Protein AF-A0A415I430-F1 (afdb_monomer_lite)

pLDDT: mean 83.33, std 11.49, range [38.06, 96.88]

Secondary structure (DSSP, 8-state):
--HHHHHHHHHHHHHHHHHHHHHHHHHHHHHHHHHHHHHHHHHHHHHHHHHHHHHHHHHHHHHHHHHGGGS--S---SSHHHHHHHHHHHHHHHHHHHHHHHHTGGGS-HHHHHHHHHHHHHHHHHHHHHHHHHHH--SSS-HHHHHHHHHHHHHHHHHHHHHHHHHHHHHHHHHHS---

Foldseek 3Di:
DDPVVVVVVVVVVVVVVVVVVVVVVVVVVVVVVVVVVVVVVVVVLVVVLVVLLVVLVVLLVVLVVVLVVLDDPDDDDPDPVNLVSNLVSLVVSLVVVVVSCVVPVVLADPVVNVVLVVLNVVLVVLVVVLVVVVVPDDDDPCPVVNSVSSVVSSVSSVVSVVSSSVRSVVSSVVSVPDDD

Structure (mmCIF, N/CA/C/O backbone):
data_AF-A0A415I430-F1
#
_entry.id   AF-A0A415I430-F1
#
loop_
_atom_site.group_PDB
_atom_site.id
_atom_site.type_symbol
_atom_site.label_atom_id
_atom_site.label_alt_id
_atom_site.label_comp_id
_atom_site.label_asym_id
_atom_site.label_entity_id
_atom_site.label_seq_id
_atom_site.pdbx_PDB_ins_code
_atom_site.Cartn_x
_atom_site.Cartn_y
_atom_site.Cartn_z
_atom_site.occupancy
_atom_site.B_iso_or_equiv
_atom_site.auth_seq_id
_atom_site.auth_comp_id
_atom_site.auth_asym_id
_atom_site.auth_atom_id
_atom_site.pdbx_PDB_model_num
ATOM 1 N N . MET A 1 1 ? -58.691 9.343 67.160 1.00 55.38 1 MET A N 1
ATOM 2 C CA . MET A 1 1 ? -57.654 8.866 66.223 1.00 55.38 1 MET A CA 1
ATOM 3 C C . MET A 1 1 ? -56.875 7.796 66.965 1.00 55.38 1 MET A C 1
ATOM 5 O O . MET A 1 1 ? -56.167 8.127 67.911 1.00 55.38 1 MET A O 1
ATOM 9 N N . ASP A 1 2 ? -57.126 6.526 66.655 1.00 64.62 2 ASP A N 1
ATOM 10 C CA . ASP A 1 2 ? -56.559 5.414 67.422 1.00 64.62 2 ASP A CA 1
ATOM 11 C C . ASP A 1 2 ? -55.071 5.261 67.122 1.00 64.62 2 ASP A C 1
ATOM 13 O O . ASP A 1 2 ? -54.653 5.326 65.963 1.00 64.62 2 ASP A O 1
ATOM 17 N N . LYS A 1 3 ? -54.271 5.034 68.173 1.00 61.00 3 LYS A N 1
ATOM 18 C CA . LYS A 1 3 ? -52.818 4.801 68.078 1.00 61.00 3 LYS A CA 1
ATOM 19 C C . LYS A 1 3 ? -52.469 3.700 67.069 1.00 61.00 3 LYS A C 1
ATOM 21 O O . LYS A 1 3 ? -51.425 3.781 66.433 1.00 61.00 3 LYS A O 1
ATOM 26 N N . LEU A 1 4 ? -53.361 2.722 66.896 1.00 66.44 4 LEU A N 1
ATOM 27 C CA . LEU A 1 4 ? -53.236 1.645 65.916 1.00 66.44 4 LEU A CA 1
ATOM 28 C C . LEU A 1 4 ? -53.205 2.179 64.470 1.00 66.44 4 LEU A C 1
ATOM 30 O O . LEU A 1 4 ? -52.312 1.818 63.713 1.00 66.44 4 LEU A O 1
ATOM 34 N N . SER A 1 5 ? -54.081 3.136 64.130 1.00 70.56 5 SER A N 1
ATOM 35 C CA . SER A 1 5 ? -54.137 3.735 62.783 1.00 70.56 5 SER A CA 1
ATOM 36 C C . SER A 1 5 ? -52.900 4.576 62.447 1.00 70.56 5 SER A C 1
ATOM 38 O O . SER A 1 5 ? -52.468 4.623 61.300 1.00 70.56 5 SER A O 1
ATOM 40 N N . ILE A 1 6 ? -52.285 5.211 63.452 1.00 68.69 6 ILE A N 1
ATOM 41 C CA . ILE A 1 6 ? -51.051 5.989 63.273 1.00 68.69 6 ILE A CA 1
ATOM 42 C C . ILE A 1 6 ? -49.870 5.047 63.003 1.00 68.69 6 ILE A C 1
ATOM 44 O O . ILE A 1 6 ? -49.046 5.329 62.138 1.00 68.69 6 ILE A O 1
ATOM 48 N N . ILE A 1 7 ? -49.803 3.912 63.704 1.00 70.19 7 ILE A N 1
ATOM 49 C CA . ILE A 1 7 ? -48.745 2.908 63.524 1.00 70.19 7 ILE A CA 1
ATOM 50 C C . ILE A 1 7 ? -48.855 2.229 62.149 1.00 70.19 7 ILE A C 1
ATOM 52 O O . ILE A 1 7 ? -47.842 2.083 61.469 1.00 70.19 7 ILE A O 1
ATOM 56 N N . GLU A 1 8 ? -50.063 1.888 61.693 1.00 68.94 8 GLU A N 1
ATOM 57 C CA . GLU A 1 8 ? -50.299 1.346 60.343 1.00 68.94 8 GLU A CA 1
ATOM 58 C C . GLU A 1 8 ? -49.945 2.350 59.237 1.00 68.94 8 GLU A C 1
ATOM 60 O O . GLU A 1 8 ? -49.364 1.984 58.212 1.00 68.94 8 GLU A O 1
ATOM 65 N N . MET A 1 9 ? -50.231 3.636 59.455 1.00 72.50 9 MET A N 1
ATOM 66 C CA . MET A 1 9 ? -49.869 4.704 58.522 1.00 72.50 9 MET A CA 1
ATOM 67 C C . MET A 1 9 ? -48.345 4.905 58.445 1.00 72.50 9 MET A C 1
ATOM 69 O O . MET A 1 9 ? -47.791 5.107 57.365 1.00 72.50 9 MET A O 1
ATOM 73 N N . ILE A 1 10 ? -47.638 4.789 59.574 1.00 72.00 10 ILE A N 1
ATOM 74 C CA . ILE A 1 10 ? -46.171 4.860 59.608 1.00 72.00 10 ILE A CA 1
ATOM 75 C C . ILE A 1 10 ? -45.568 3.636 58.908 1.00 72.00 10 ILE A C 1
ATOM 77 O O . ILE A 1 10 ? -44.729 3.800 58.027 1.00 72.00 10 ILE A O 1
ATOM 81 N N . LEU A 1 11 ? -46.032 2.423 59.215 1.00 69.38 11 LEU A N 1
ATOM 82 C CA . LEU A 1 11 ? -45.527 1.193 58.591 1.00 69.38 11 LEU A CA 1
ATOM 83 C C . LEU A 1 11 ? -45.748 1.176 57.072 1.00 69.38 11 LEU A C 1
ATOM 85 O O . LEU A 1 11 ? -44.836 0.834 56.323 1.00 69.38 11 LEU A O 1
ATOM 89 N N . SER A 1 12 ? -46.924 1.596 56.603 1.00 75.31 12 SER A N 1
ATOM 90 C CA . SER A 1 12 ? -47.218 1.678 55.166 1.00 75.31 12 SER A CA 1
ATOM 91 C C . SER A 1 12 ? -46.370 2.733 54.450 1.00 75.31 12 SER A C 1
ATOM 93 O O . SER A 1 12 ? -45.877 2.467 53.355 1.00 75.31 12 SER A O 1
ATOM 95 N N . SER A 1 13 ? -46.125 3.893 55.069 1.00 75.75 13 SER A N 1
ATOM 96 C CA . SER A 1 13 ? -45.247 4.919 54.487 1.00 75.75 13 SER A CA 1
ATOM 97 C C . SER A 1 13 ? -43.778 4.479 54.390 1.00 75.75 13 SER A C 1
ATOM 99 O O . SER A 1 13 ? -43.130 4.781 53.390 1.00 75.75 13 SER A O 1
ATOM 101 N N . VAL A 1 14 ? -43.273 3.703 55.358 1.00 78.31 14 VAL A N 1
ATOM 102 C CA . VAL A 1 14 ? -41.921 3.109 55.312 1.00 78.31 14 VAL A CA 1
ATOM 103 C C . VAL A 1 14 ? -41.797 2.107 54.162 1.00 78.31 14 VAL A C 1
ATOM 105 O O . VAL A 1 14 ? -40.869 2.206 53.366 1.00 78.31 14 VAL A O 1
ATOM 108 N N . VAL A 1 15 ? -42.772 1.207 53.998 1.00 81.06 15 VAL A N 1
ATOM 109 C CA . VAL A 1 15 ? -42.771 0.223 52.898 1.00 81.06 15 VAL A CA 1
ATOM 110 C C . VAL A 1 15 ? -42.807 0.906 51.525 1.00 81.06 15 VAL A C 1
ATOM 112 O O . VAL A 1 15 ? -42.117 0.485 50.597 1.00 81.06 15 VAL A O 1
ATOM 115 N N . ILE A 1 16 ? -43.586 1.984 51.385 1.00 78.19 16 ILE A N 1
ATOM 116 C CA . ILE A 1 16 ? -43.644 2.767 50.143 1.00 78.19 16 ILE A CA 1
ATOM 117 C C . ILE A 1 16 ? -42.302 3.464 49.874 1.00 78.19 16 ILE A C 1
ATOM 119 O O . ILE A 1 16 ? -41.844 3.481 48.730 1.00 78.19 16 ILE A O 1
ATOM 123 N N . ALA A 1 17 ? -41.650 4.008 50.904 1.00 80.06 17 ALA A N 1
ATOM 124 C CA . ALA A 1 17 ? -40.339 4.638 50.770 1.00 80.06 17 ALA A CA 1
ATOM 125 C C . ALA A 1 17 ? -39.257 3.635 50.329 1.00 80.06 17 ALA A C 1
ATOM 127 O O . ALA A 1 17 ? -38.505 3.929 49.397 1.00 80.06 17 ALA A O 1
ATOM 128 N N . ASP A 1 18 ? -39.236 2.438 50.919 1.00 82.38 18 ASP A N 1
ATOM 129 C CA . ASP A 1 18 ? -38.304 1.366 50.550 1.00 82.38 18 ASP A CA 1
ATOM 130 C C . ASP A 1 18 ? -38.528 0.883 49.109 1.00 82.38 18 ASP A C 1
ATOM 132 O O . ASP A 1 18 ? -37.571 0.672 48.359 1.00 82.38 18 ASP A O 1
ATOM 136 N N . LEU A 1 19 ? -39.788 0.777 48.673 1.00 79.81 19 LEU A N 1
ATOM 137 C CA . LEU A 1 19 ? -40.125 0.412 47.296 1.00 79.81 19 LEU A CA 1
ATOM 138 C C . LEU A 1 19 ? -39.630 1.463 46.291 1.00 79.81 19 LEU A C 1
ATOM 140 O O . LEU A 1 19 ? -39.036 1.119 45.267 1.00 79.81 19 LEU A O 1
ATOM 144 N N . ILE A 1 20 ? -39.844 2.749 46.585 1.00 77.94 20 ILE A N 1
ATOM 145 C CA . ILE A 1 20 ? -39.374 3.857 45.746 1.00 77.94 20 ILE A CA 1
ATOM 146 C C . ILE A 1 20 ? -37.842 3.849 45.676 1.00 77.94 20 ILE A C 1
ATOM 148 O O . ILE A 1 20 ? -37.283 3.920 44.578 1.00 77.94 20 ILE A O 1
ATOM 152 N N . ALA A 1 21 ? -37.159 3.696 46.813 1.00 82.81 21 ALA A N 1
ATOM 153 C CA . ALA A 1 21 ? -35.702 3.596 46.868 1.00 82.81 21 ALA A CA 1
ATOM 154 C C . ALA A 1 21 ? -35.174 2.412 46.037 1.00 82.81 21 ALA A C 1
ATOM 156 O O . ALA A 1 21 ? -34.220 2.574 45.270 1.00 82.81 21 ALA A O 1
ATOM 157 N N . GLY A 1 22 ? -35.837 1.253 46.108 1.00 77.81 22 GLY A N 1
ATOM 158 C CA . GLY A 1 22 ? -35.519 0.075 45.300 1.00 77.81 22 GLY A CA 1
ATOM 159 C C . GLY A 1 22 ? -35.656 0.316 43.793 1.00 77.81 22 GLY A C 1
ATOM 160 O O . GLY A 1 22 ? -34.753 -0.027 43.028 1.00 77.81 22 GLY A O 1
ATOM 161 N N . ILE A 1 23 ? -36.736 0.970 43.349 1.00 80.44 23 ILE A N 1
ATOM 162 C CA . ILE A 1 23 ? -36.956 1.309 41.930 1.00 80.44 23 ILE A CA 1
ATOM 163 C C . ILE A 1 23 ? -35.898 2.301 41.427 1.00 80.44 23 ILE A C 1
ATOM 165 O O . ILE A 1 23 ? -35.361 2.130 40.328 1.00 80.44 23 ILE A O 1
ATOM 169 N N . PHE A 1 24 ? -35.572 3.329 42.217 1.00 77.81 24 PHE A N 1
ATOM 170 C CA . PHE A 1 24 ? -34.523 4.289 41.861 1.00 77.81 24 PHE A CA 1
ATOM 171 C C . PHE A 1 24 ? -33.146 3.624 41.775 1.00 77.81 24 PHE A C 1
ATOM 173 O O . PHE A 1 24 ? -32.424 3.864 40.806 1.00 77.81 24 PHE A O 1
ATOM 180 N N . SER A 1 25 ? -32.807 2.752 42.728 1.00 76.94 25 SER A N 1
ATOM 181 C CA . SER A 1 25 ? -31.562 1.978 42.712 1.00 76.94 25 SER A CA 1
ATOM 182 C C . SER A 1 25 ? -31.460 1.106 41.459 1.00 76.94 25 SER A C 1
ATOM 184 O O . SER A 1 25 ? -30.480 1.209 40.721 1.00 76.94 25 SER A O 1
ATOM 186 N N . LEU A 1 26 ? -32.514 0.347 41.135 1.00 79.69 26 LEU A N 1
ATOM 187 C CA . LEU A 1 26 ? -32.557 -0.498 39.941 1.00 79.69 26 LEU A CA 1
ATOM 188 C C . LEU A 1 26 ? -32.388 0.320 38.654 1.00 79.69 26 LEU A C 1
ATOM 190 O O . LEU A 1 26 ? -31.632 -0.064 37.763 1.00 79.69 26 LEU A O 1
ATOM 194 N N . ARG A 1 27 ? -33.061 1.474 38.555 1.00 77.81 27 ARG A N 1
ATOM 195 C CA . ARG A 1 27 ? -32.954 2.367 37.393 1.00 77.81 27 ARG A CA 1
ATOM 196 C C . ARG A 1 27 ? -31.534 2.901 37.211 1.00 77.81 27 ARG A C 1
ATOM 198 O O . ARG A 1 27 ? -31.064 2.971 36.076 1.00 77.81 27 ARG A O 1
ATOM 205 N N . ILE A 1 28 ? -30.867 3.276 38.302 1.00 79.44 28 ILE A N 1
ATOM 206 C CA . ILE A 1 28 ? -29.475 3.735 38.271 1.00 79.44 28 ILE A CA 1
ATOM 207 C C . ILE A 1 28 ? -28.563 2.579 37.855 1.00 79.44 28 ILE A C 1
ATOM 209 O O . ILE A 1 28 ? -27.828 2.739 36.890 1.00 79.44 28 ILE A O 1
ATOM 213 N N . SER A 1 29 ? -28.673 1.399 38.471 1.00 78.44 29 SER A N 1
ATOM 214 C CA . SER A 1 29 ? -27.864 0.226 38.107 1.00 78.44 29 SER A CA 1
ATOM 215 C C . SER A 1 29 ? -28.032 -0.188 36.644 1.00 78.44 29 SER A C 1
ATOM 217 O O . SER A 1 29 ? -27.044 -0.470 35.974 1.00 78.44 29 SER A O 1
ATOM 219 N N . LEU A 1 30 ? -29.257 -0.168 36.105 1.00 80.44 30 LEU A N 1
ATOM 220 C CA . LEU A 1 30 ? -29.501 -0.436 34.683 1.00 80.44 30 LEU A CA 1
ATOM 221 C C . LEU A 1 30 ? -28.835 0.603 33.773 1.00 80.44 30 LEU A C 1
ATOM 223 O O . LEU A 1 30 ? -28.322 0.247 32.713 1.00 80.44 30 LEU A O 1
ATOM 227 N N . LYS A 1 31 ? -28.842 1.882 34.167 1.00 82.81 31 LYS A N 1
ATOM 228 C CA . LYS A 1 31 ? -28.170 2.951 33.421 1.00 82.81 31 LYS A CA 1
ATOM 229 C C . LYS A 1 31 ? -26.649 2.776 33.465 1.00 82.81 31 LYS A C 1
ATOM 231 O O . LYS A 1 31 ? -26.023 2.771 32.411 1.00 82.81 31 LYS A O 1
ATOM 236 N N . THR A 1 32 ? -26.081 2.560 34.649 1.00 80.56 32 THR A N 1
ATOM 237 C CA . THR A 1 32 ? -24.639 2.360 34.839 1.00 80.56 32 THR A CA 1
ATOM 238 C C . THR A 1 32 ? -24.139 1.118 34.101 1.00 80.56 32 THR A C 1
ATOM 240 O O . THR A 1 32 ? -23.092 1.170 33.467 1.00 80.56 32 THR A O 1
ATOM 243 N N . ASN A 1 33 ? -24.902 0.019 34.104 1.00 83.81 33 ASN A N 1
ATOM 244 C CA . ASN A 1 33 ? -24.541 -1.194 33.365 1.00 83.81 33 ASN A CA 1
ATOM 245 C C . ASN A 1 33 ? -24.524 -0.968 31.847 1.00 83.81 33 ASN A C 1
ATOM 247 O O . ASN A 1 33 ? -23.597 -1.419 31.185 1.00 83.81 33 ASN A O 1
ATOM 251 N N . LYS A 1 34 ? -25.499 -0.230 31.295 1.00 85.38 34 LYS A N 1
ATOM 252 C CA . LYS A 1 34 ? -25.491 0.146 29.869 1.00 85.38 34 LYS A CA 1
ATOM 253 C C . LYS A 1 34 ? -24.312 1.050 29.514 1.00 85.38 34 LYS A C 1
ATOM 255 O O . LYS A 1 34 ? -23.722 0.909 28.450 1.00 85.38 34 LYS A O 1
ATOM 260 N N . GLU A 1 35 ? -23.973 1.995 30.387 1.00 85.69 35 GLU A N 1
ATOM 261 C CA . GLU A 1 35 ? -22.803 2.858 30.197 1.00 85.69 35 GLU A CA 1
ATOM 262 C C . GLU A 1 35 ? -21.499 2.048 30.230 1.00 85.69 35 GLU A C 1
ATOM 264 O O . GLU A 1 35 ? -20.642 2.256 29.376 1.00 85.69 35 GLU A O 1
ATOM 269 N N . LEU A 1 36 ? -21.374 1.080 31.144 1.00 86.06 36 LEU A N 1
ATOM 270 C CA . LEU A 1 36 ? -20.237 0.156 31.205 1.00 86.06 36 LEU A CA 1
ATOM 271 C C . LEU A 1 36 ? -20.121 -0.713 29.946 1.00 86.06 36 LEU A C 1
ATOM 273 O O . LEU A 1 36 ? -19.030 -0.819 29.392 1.00 86.06 36 LEU A O 1
ATOM 277 N N . GLU A 1 37 ? -21.230 -1.275 29.460 1.00 86.94 37 GLU A N 1
ATOM 278 C CA . GLU A 1 37 ? -21.265 -2.059 28.217 1.00 86.94 37 GLU A CA 1
ATOM 279 C C . GLU A 1 37 ? -20.810 -1.221 27.011 1.00 86.94 37 GLU A C 1
ATOM 281 O O . GLU A 1 37 ? -19.980 -1.659 26.214 1.00 86.94 37 GLU A O 1
ATOM 286 N N . ASN A 1 38 ? -21.270 0.031 26.921 1.00 85.81 38 ASN A N 1
ATOM 287 C CA . ASN A 1 38 ? -20.825 0.964 25.887 1.00 85.81 38 ASN A CA 1
ATOM 288 C C . ASN A 1 38 ? -19.328 1.288 26.000 1.00 85.81 38 ASN A C 1
ATOM 290 O O . ASN A 1 38 ? -18.635 1.318 24.984 1.00 85.81 38 ASN A O 1
ATOM 294 N N . ILE A 1 39 ? -18.814 1.522 27.213 1.00 82.38 39 ILE A N 1
ATOM 295 C CA . ILE A 1 39 ? -17.383 1.773 27.448 1.00 82.38 39 ILE A CA 1
ATOM 296 C C . ILE A 1 39 ? -16.551 0.563 27.018 1.00 82.38 39 ILE A C 1
ATOM 298 O O . ILE A 1 39 ? -15.514 0.729 26.377 1.00 82.38 39 ILE A O 1
ATOM 302 N N . GLU A 1 40 ? -16.998 -0.649 27.340 1.00 83.06 40 GLU A N 1
ATOM 303 C CA . GLU A 1 40 ? -16.304 -1.877 26.962 1.00 83.06 40 GLU A CA 1
ATOM 304 C C . GLU A 1 40 ? -16.308 -2.085 25.445 1.00 83.06 40 GLU A C 1
ATOM 306 O O . GLU A 1 40 ? -15.256 -2.360 24.866 1.00 83.06 40 GLU A O 1
ATOM 311 N N . HIS A 1 41 ? -17.437 -1.839 24.778 1.00 82.75 41 HIS A N 1
ATOM 312 C CA . HIS A 1 41 ? -17.508 -1.865 23.319 1.00 82.75 41 HIS A CA 1
ATOM 313 C C . HIS A 1 41 ? -16.577 -0.820 22.679 1.00 82.75 41 HIS A C 1
ATOM 315 O O . HIS A 1 41 ? -15.806 -1.149 21.778 1.00 82.75 41 HIS A O 1
ATOM 321 N N . ILE A 1 42 ? -16.581 0.427 23.165 1.00 80.69 42 ILE A N 1
ATOM 322 C CA . ILE A 1 42 ? -15.676 1.486 22.681 1.00 80.69 42 ILE A CA 1
ATOM 323 C C . ILE A 1 42 ? -14.214 1.073 22.875 1.00 80.69 42 ILE A C 1
ATOM 325 O O . ILE A 1 42 ? -13.405 1.226 21.961 1.00 80.69 42 ILE A O 1
ATOM 329 N N . LYS A 1 43 ? -13.871 0.508 24.038 1.00 79.50 43 LYS A N 1
ATOM 330 C CA . LYS A 1 43 ? -12.521 0.019 24.328 1.00 79.50 43 LYS A CA 1
ATOM 331 C C . LYS A 1 43 ? -12.105 -1.086 23.356 1.00 79.50 43 LYS A C 1
ATOM 333 O O . LYS A 1 43 ? -10.997 -1.036 22.832 1.00 79.50 43 LYS A O 1
ATOM 338 N N . GLN A 1 44 ? -12.978 -2.054 23.082 1.00 81.06 44 GLN A N 1
ATOM 339 C CA . GLN A 1 44 ? -12.702 -3.122 22.116 1.00 81.06 44 GLN A CA 1
ATOM 340 C C . GLN A 1 44 ? -12.469 -2.564 20.706 1.00 81.06 44 GLN A C 1
ATOM 342 O O . GLN A 1 44 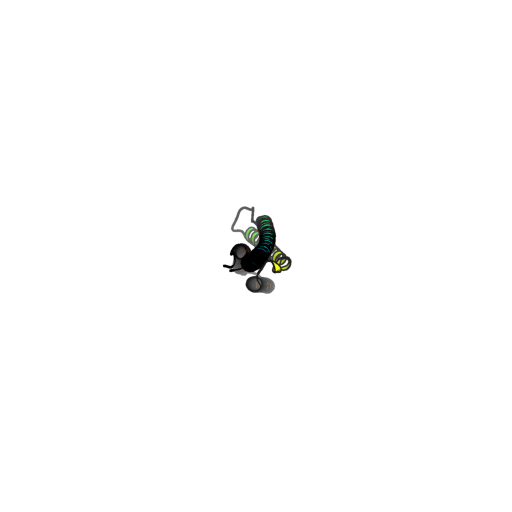? -11.485 -2.922 20.061 1.00 81.06 44 GLN A O 1
ATOM 347 N N . GLN A 1 45 ? -13.323 -1.644 20.245 1.00 82.94 45 GLN A N 1
ATOM 348 C CA . GLN A 1 45 ? -13.159 -0.991 18.941 1.00 82.94 45 GLN A CA 1
ATOM 349 C C . GLN A 1 45 ? -11.857 -0.187 18.861 1.00 82.94 45 GLN A C 1
ATOM 351 O O . GLN A 1 45 ? -11.160 -0.232 17.845 1.00 82.94 45 GLN A O 1
ATOM 356 N N . TYR A 1 46 ? -11.492 0.508 19.940 1.00 83.69 46 TYR A N 1
ATOM 357 C CA . TYR A 1 46 ? -10.237 1.245 20.030 1.00 83.69 46 TYR A CA 1
ATOM 358 C C . TYR A 1 46 ? -9.018 0.320 19.930 1.00 83.69 46 TYR A C 1
ATOM 360 O O . TYR A 1 46 ? -8.124 0.584 19.129 1.00 83.69 46 TYR A O 1
ATOM 368 N N . GLU A 1 47 ? -8.991 -0.787 20.679 1.00 82.25 47 GLU A N 1
ATOM 369 C CA . GLU A 1 47 ? -7.882 -1.750 20.622 1.00 82.25 47 GLU A CA 1
ATOM 370 C C . GLU A 1 47 ? -7.745 -2.379 19.227 1.00 82.25 47 GLU A C 1
ATOM 372 O O . GLU A 1 47 ? -6.640 -2.459 18.692 1.00 82.25 47 GLU A O 1
ATOM 377 N N . LEU A 1 48 ? -8.857 -2.747 18.580 1.00 86.31 48 LEU A N 1
ATOM 378 C CA . LEU A 1 48 ? -8.833 -3.258 17.203 1.00 86.31 48 LEU A CA 1
ATOM 379 C C . LEU A 1 48 ? -8.293 -2.218 16.212 1.00 86.31 48 LEU A C 1
ATOM 381 O O . LEU A 1 48 ? -7.465 -2.538 15.356 1.00 86.31 48 LEU A O 1
ATOM 385 N N . THR A 1 49 ? -8.730 -0.966 16.347 1.00 85.44 49 THR A N 1
ATOM 386 C CA . THR A 1 49 ? -8.275 0.157 15.513 1.00 85.44 49 THR A CA 1
ATOM 387 C C . THR A 1 49 ? -6.778 0.397 15.693 1.00 85.44 49 THR A C 1
ATOM 389 O O . THR A 1 49 ? -6.044 0.540 14.713 1.00 85.44 49 THR A O 1
ATOM 392 N N . LYS A 1 50 ? -6.303 0.367 16.940 1.00 85.25 50 LYS A N 1
ATOM 393 C CA . LYS A 1 50 ? -4.891 0.510 17.288 1.00 85.25 50 LYS A CA 1
ATOM 394 C C . LYS A 1 50 ? -4.042 -0.610 16.687 1.00 85.25 50 LYS A C 1
ATOM 396 O O . LYS A 1 50 ? -3.052 -0.310 16.027 1.00 85.25 50 LYS A O 1
ATOM 401 N N . ILE A 1 51 ? -4.451 -1.873 16.838 1.00 89.94 51 ILE A N 1
ATOM 402 C CA . ILE A 1 51 ? -3.748 -3.025 16.249 1.00 89.94 51 ILE A CA 1
ATOM 403 C C . ILE A 1 51 ? -3.650 -2.872 14.728 1.00 89.94 51 ILE A C 1
ATOM 405 O O . ILE A 1 51 ? -2.576 -3.045 14.152 1.00 89.94 51 ILE A O 1
ATOM 409 N N . ARG A 1 52 ? -4.754 -2.497 14.069 1.00 88.38 52 ARG A N 1
ATOM 410 C CA . ARG A 1 52 ? -4.778 -2.293 12.615 1.00 88.38 52 ARG A CA 1
ATOM 411 C C . ARG A 1 52 ? -3.815 -1.186 12.181 1.00 88.38 52 ARG A C 1
ATOM 413 O O . ARG A 1 52 ? -3.088 -1.358 11.203 1.00 88.38 52 ARG A O 1
ATOM 420 N N . TYR A 1 53 ? -3.794 -0.069 12.907 1.00 89.94 53 TYR A N 1
ATOM 421 C CA . TYR A 1 53 ? -2.857 1.022 12.649 1.00 89.94 53 TYR A CA 1
ATOM 422 C C . TYR A 1 53 ? -1.402 0.578 12.836 1.00 89.94 53 TYR A C 1
ATOM 424 O O . TYR A 1 53 ? -0.563 0.855 11.982 1.00 89.94 53 TYR A O 1
ATOM 432 N N . GLU A 1 54 ? -1.089 -0.127 13.925 1.00 91.69 54 GLU A N 1
ATOM 433 C CA . GLU A 1 54 ? 0.264 -0.610 14.222 1.00 91.69 54 GLU A CA 1
ATOM 434 C C . GLU A 1 54 ? 0.779 -1.568 13.143 1.00 91.69 54 GLU A C 1
ATOM 436 O O . GLU A 1 54 ? 1.903 -1.400 12.668 1.00 91.69 54 GLU A O 1
ATOM 441 N N . GLN A 1 55 ? -0.057 -2.510 12.697 1.00 93.25 55 GLN A N 1
ATOM 442 C CA . GLN A 1 55 ? 0.267 -3.428 11.602 1.00 93.25 55 GLN A CA 1
ATOM 443 C C . GLN A 1 55 ? 0.551 -2.682 10.294 1.00 93.25 55 GLN A C 1
ATOM 445 O O . GLN A 1 55 ? 1.593 -2.900 9.671 1.00 93.25 55 GLN A O 1
ATOM 450 N N . LEU A 1 56 ? -0.332 -1.757 9.905 1.00 93.50 56 LEU A N 1
ATOM 451 C CA . LEU A 1 56 ? -0.168 -0.978 8.678 1.00 93.50 56 LEU A CA 1
ATOM 452 C C . LEU A 1 56 ? 1.063 -0.061 8.738 1.00 93.50 56 LEU A C 1
ATOM 454 O O . LEU A 1 56 ? 1.798 0.063 7.761 1.00 93.50 56 LEU A O 1
ATOM 458 N N . ASN A 1 57 ? 1.323 0.553 9.892 1.00 93.31 57 ASN A N 1
ATOM 459 C CA . ASN A 1 57 ? 2.493 1.396 10.119 1.00 93.31 57 ASN A CA 1
ATOM 460 C C . ASN A 1 57 ? 3.801 0.588 10.096 1.00 93.31 57 ASN A C 1
ATOM 462 O O . ASN A 1 57 ? 4.805 1.066 9.567 1.00 93.31 57 ASN A O 1
ATOM 466 N N . SER A 1 58 ? 3.806 -0.630 10.652 1.00 95.62 58 SER A N 1
ATOM 467 C CA . SER A 1 58 ? 4.961 -1.535 10.571 1.00 95.62 58 SER A CA 1
ATOM 468 C C . SER A 1 58 ? 5.256 -1.889 9.119 1.00 95.62 58 SER A C 1
ATOM 470 O O . SER A 1 58 ? 6.370 -1.667 8.647 1.00 95.62 58 SER A O 1
ATOM 472 N N . TYR A 1 59 ? 4.229 -2.320 8.384 1.00 96.00 59 TYR A N 1
ATOM 473 C CA . TYR A 1 59 ? 4.337 -2.608 6.958 1.00 96.00 59 TYR A CA 1
ATOM 474 C C . TYR A 1 59 ? 4.855 -1.400 6.166 1.00 96.00 59 TYR A C 1
ATOM 476 O O . TYR A 1 59 ? 5.799 -1.523 5.388 1.00 96.00 59 TYR A O 1
ATOM 484 N N . TYR A 1 60 ? 4.295 -0.210 6.403 1.00 95.25 60 TYR A N 1
ATOM 485 C CA . TYR A 1 60 ? 4.748 1.024 5.767 1.00 95.25 60 TYR A CA 1
ATOM 486 C C . TYR A 1 60 ? 6.246 1.270 6.007 1.00 95.25 60 TYR A C 1
ATOM 488 O O . TYR A 1 60 ? 6.983 1.542 5.062 1.00 95.25 60 TYR A O 1
ATOM 496 N N . LYS A 1 61 ? 6.726 1.141 7.250 1.00 95.62 61 LYS A N 1
ATOM 497 C CA . LYS A 1 61 ? 8.149 1.334 7.578 1.00 95.62 61 LYS A CA 1
ATOM 498 C C . LYS A 1 61 ? 9.046 0.317 6.875 1.00 95.62 61 LYS A C 1
ATOM 500 O O . LYS A 1 61 ? 10.059 0.703 6.294 1.00 95.62 61 LYS A O 1
ATOM 505 N N . GLU A 1 62 ? 8.671 -0.958 6.901 1.00 95.88 62 GLU A N 1
ATOM 506 C CA . GLU A 1 62 ? 9.419 -2.034 6.240 1.00 95.88 62 GLU A CA 1
ATOM 507 C C . GLU A 1 62 ? 9.482 -1.849 4.723 1.00 95.88 62 GLU A C 1
ATOM 509 O O . GLU A 1 62 ? 10.537 -2.054 4.110 1.00 95.88 62 GLU A O 1
ATOM 514 N N . LEU A 1 63 ? 8.374 -1.406 4.125 1.00 95.81 63 LEU A N 1
ATOM 515 C CA . LEU A 1 63 ? 8.303 -1.072 2.712 1.00 95.81 63 LEU A CA 1
ATOM 516 C C . LEU A 1 63 ? 9.274 0.062 2.378 1.00 95.81 63 LEU A C 1
ATOM 518 O O . LEU A 1 63 ? 10.069 -0.091 1.457 1.00 95.81 63 LEU A O 1
ATOM 522 N N . ILE A 1 64 ? 9.253 1.173 3.123 1.00 95.44 64 ILE A N 1
ATOM 523 C CA . ILE A 1 64 ? 10.147 2.316 2.870 1.00 95.44 64 ILE A CA 1
ATOM 524 C C . ILE A 1 64 ? 11.619 1.893 2.948 1.00 95.44 64 ILE A C 1
ATOM 526 O O . ILE A 1 64 ? 12.365 2.144 2.004 1.00 95.44 64 ILE A O 1
ATOM 530 N N . ILE A 1 65 ? 12.014 1.169 4.000 1.00 95.25 65 ILE A N 1
ATOM 531 C CA . ILE A 1 65 ? 13.386 0.652 4.156 1.00 95.25 65 ILE A CA 1
ATOM 532 C C . ILE A 1 65 ? 13.768 -0.264 2.986 1.00 95.25 65 ILE A C 1
ATOM 534 O O . ILE A 1 65 ? 14.893 -0.247 2.486 1.00 95.25 65 ILE A O 1
ATOM 538 N N . SER A 1 66 ? 12.836 -1.096 2.524 1.00 95.25 66 SER A N 1
ATOM 539 C CA . SER A 1 66 ? 13.086 -1.978 1.386 1.00 95.25 66 SER A CA 1
ATOM 540 C C . SER A 1 66 ? 13.190 -1.210 0.073 1.00 95.25 66 SER A C 1
ATOM 542 O O . SER A 1 66 ? 13.986 -1.592 -0.785 1.00 95.25 66 SER A O 1
ATOM 544 N N . LEU A 1 67 ? 12.450 -0.109 -0.074 1.00 93.75 67 LEU A N 1
ATOM 545 C CA . LEU A 1 67 ? 12.486 0.732 -1.263 1.00 93.75 67 LEU A CA 1
ATOM 546 C C . LEU A 1 67 ? 13.807 1.494 -1.423 1.00 93.75 67 LEU A C 1
ATOM 548 O O . LEU A 1 67 ? 14.261 1.669 -2.554 1.00 93.75 67 LEU A O 1
ATOM 552 N N . GLU A 1 68 ? 14.478 1.849 -0.324 1.00 91.38 68 GLU A N 1
ATOM 553 C CA . GLU A 1 68 ? 15.822 2.454 -0.342 1.00 91.38 68 GLU A CA 1
ATOM 554 C C . GLU A 1 68 ? 16.864 1.562 -1.043 1.00 91.38 68 GLU A C 1
ATOM 556 O O . GLU A 1 68 ? 17.843 2.044 -1.619 1.00 91.38 68 GLU A O 1
ATOM 561 N N . LYS A 1 69 ? 16.649 0.239 -1.071 1.00 91.25 69 LYS A N 1
ATOM 562 C CA . LYS A 1 69 ? 17.529 -0.707 -1.782 1.00 91.25 69 LYS A CA 1
ATOM 563 C C . LYS A 1 69 ? 17.499 -0.512 -3.300 1.00 91.25 69 LYS A C 1
ATOM 565 O O . LYS A 1 69 ? 18.422 -0.957 -3.980 1.00 91.25 69 LYS A O 1
ATOM 570 N N . PHE A 1 70 ? 16.465 0.145 -3.825 1.00 90.69 70 PHE A N 1
ATOM 571 C CA . PHE A 1 70 ? 16.325 0.466 -5.245 1.00 90.69 70 PHE A CA 1
ATOM 572 C C . PHE A 1 70 ? 16.738 1.907 -5.573 1.00 90.69 70 PHE A C 1
ATOM 574 O O . PHE A 1 70 ? 16.471 2.402 -6.672 1.00 90.69 70 PHE A O 1
ATOM 581 N N . GLU A 1 71 ? 17.397 2.609 -4.653 1.00 85.75 71 GLU A N 1
ATOM 582 C CA . GLU A 1 71 ? 18.021 3.886 -4.972 1.00 85.75 71 GLU A CA 1
ATOM 583 C C . GLU A 1 71 ? 19.320 3.682 -5.750 1.00 85.75 71 GLU A C 1
ATOM 585 O O . GLU A 1 71 ? 20.156 2.833 -5.429 1.00 85.75 71 GLU A O 1
ATOM 590 N N . TYR A 1 72 ? 19.491 4.472 -6.809 1.00 81.31 72 TYR A N 1
ATOM 591 C CA . TYR A 1 72 ? 20.708 4.435 -7.603 1.00 81.31 72 TYR A CA 1
ATOM 592 C C . TYR A 1 72 ? 21.835 5.123 -6.828 1.00 81.31 72 TYR A C 1
ATOM 594 O O . TYR A 1 72 ? 21.789 6.330 -6.608 1.00 81.31 72 TYR A O 1
ATOM 602 N N . LYS A 1 73 ? 22.850 4.352 -6.419 1.00 81.12 73 LYS A N 1
ATOM 603 C CA . LYS A 1 73 ? 24.001 4.846 -5.636 1.00 81.12 73 LYS A CA 1
ATOM 604 C C . LYS A 1 73 ? 25.217 5.231 -6.490 1.00 81.12 73 LYS A C 1
ATOM 606 O O . LYS A 1 73 ? 26.236 5.656 -5.952 1.00 81.12 73 LYS A O 1
ATOM 611 N N . GLY A 1 74 ? 25.144 5.032 -7.807 1.00 77.38 74 GLY A N 1
ATOM 612 C CA . GLY A 1 74 ? 26.221 5.371 -8.736 1.00 77.38 74 GLY A CA 1
ATOM 613 C C . GLY A 1 74 ? 26.284 6.866 -9.054 1.00 77.38 74 GLY A C 1
ATOM 614 O O . GLY A 1 74 ? 25.381 7.637 -8.729 1.00 77.38 74 GLY A O 1
ATOM 615 N N . LYS A 1 75 ? 27.347 7.288 -9.747 1.00 79.81 75 LYS A N 1
ATOM 616 C CA . LYS A 1 75 ? 27.409 8.638 -10.323 1.00 79.81 75 LYS A CA 1
ATOM 617 C C . LYS A 1 75 ? 26.454 8.714 -11.510 1.00 79.81 75 LYS A C 1
ATOM 619 O O . LYS A 1 75 ? 26.573 7.924 -12.441 1.00 79.81 75 LYS A O 1
ATOM 624 N N . ILE A 1 76 ? 25.541 9.681 -11.491 1.00 77.88 76 ILE A N 1
ATOM 625 C CA . ILE A 1 76 ? 24.633 9.924 -12.613 1.00 77.88 76 ILE A CA 1
ATOM 626 C C .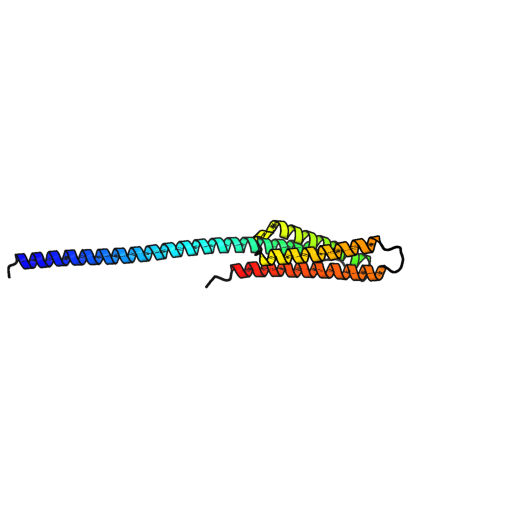 ILE A 1 76 ? 25.449 10.535 -13.755 1.00 77.88 76 ILE A C 1
ATOM 628 O O . ILE A 1 76 ? 25.902 11.675 -13.671 1.00 77.88 76 ILE A O 1
ATOM 632 N N . VAL A 1 77 ? 25.648 9.759 -14.817 1.00 78.00 77 VAL A N 1
ATOM 633 C CA . VAL A 1 77 ? 26.312 10.193 -16.052 1.00 78.00 77 VAL A CA 1
ATOM 634 C C . VAL A 1 77 ? 25.335 9.978 -17.198 1.00 78.00 77 VAL A C 1
ATOM 636 O O . VAL A 1 77 ? 24.707 8.923 -17.271 1.00 78.00 77 VAL A O 1
ATOM 639 N N . GLN A 1 78 ? 25.216 10.941 -18.115 1.00 70.81 78 GLN A N 1
ATOM 640 C CA . GLN A 1 78 ? 24.381 10.819 -19.318 1.00 70.81 78 GLN A CA 1
ATOM 641 C C . GLN A 1 78 ? 25.004 9.835 -20.321 1.00 70.81 78 GLN A C 1
ATOM 643 O O . GLN A 1 78 ? 25.517 10.202 -21.371 1.00 70.81 78 GLN A O 1
ATOM 648 N N . SER A 1 79 ? 24.998 8.555 -19.957 1.00 77.31 79 SER A N 1
ATOM 649 C CA . SER A 1 79 ? 25.481 7.448 -20.770 1.00 77.31 79 SER A CA 1
ATOM 650 C C . SER A 1 79 ? 24.388 6.396 -20.915 1.00 77.31 79 SER A C 1
ATOM 652 O O . SER A 1 79 ? 23.598 6.158 -19.998 1.00 77.31 79 SER A O 1
ATOM 654 N N . LYS A 1 80 ? 24.382 5.703 -22.056 1.00 72.44 80 LYS A N 1
ATOM 655 C CA . LYS A 1 80 ? 23.442 4.606 -22.331 1.00 72.44 80 LYS A CA 1
ATOM 656 C C . LYS A 1 80 ? 23.499 3.503 -21.263 1.00 72.44 80 LYS A C 1
ATOM 658 O O . LYS A 1 80 ? 22.462 2.954 -20.903 1.00 72.44 80 LYS A O 1
ATOM 663 N N . SER A 1 81 ? 24.692 3.202 -20.737 1.00 79.25 81 SER A N 1
ATOM 664 C CA . SER A 1 81 ? 24.873 2.206 -19.668 1.00 79.25 81 SER A CA 1
ATOM 665 C C . SER A 1 81 ? 24.195 2.638 -18.368 1.00 79.25 81 SER A C 1
ATOM 667 O O . SER A 1 81 ? 23.428 1.868 -17.798 1.00 79.25 81 SER A O 1
ATOM 669 N N . CYS A 1 82 ? 24.404 3.891 -17.948 1.00 79.62 82 CYS A N 1
ATOM 670 C CA . CYS A 1 82 ? 23.781 4.442 -16.743 1.00 79.62 82 CYS A CA 1
ATOM 671 C C . CYS A 1 82 ? 22.249 4.444 -16.851 1.00 79.62 82 CYS A C 1
ATOM 673 O O . CYS A 1 82 ? 21.567 4.020 -15.922 1.00 79.62 82 CYS A O 1
ATOM 675 N N . ILE A 1 83 ? 21.695 4.856 -17.999 1.00 77.56 83 ILE A N 1
ATOM 676 C CA . ILE A 1 83 ? 20.239 4.855 -18.228 1.00 77.56 83 ILE A CA 1
ATOM 677 C C . ILE A 1 83 ? 19.682 3.432 -18.125 1.00 77.56 83 ILE A C 1
ATOM 679 O O . ILE A 1 83 ? 18.686 3.206 -17.439 1.00 77.56 83 ILE A O 1
ATOM 683 N N . LYS A 1 84 ? 20.351 2.453 -18.745 1.00 78.31 84 LYS A N 1
ATOM 684 C CA . LYS A 1 84 ? 19.940 1.046 -18.689 1.00 78.31 84 LYS A CA 1
ATOM 685 C C . LYS A 1 84 ? 19.939 0.499 -17.258 1.00 78.31 84 LYS A C 1
ATOM 687 O O . LYS A 1 84 ? 18.996 -0.188 -16.874 1.00 78.31 84 LYS A O 1
ATOM 692 N N . GLU A 1 85 ? 20.970 0.801 -16.471 1.00 82.75 85 GLU A N 1
ATOM 693 C CA . GLU A 1 85 ? 21.056 0.391 -15.063 1.00 82.75 85 GLU A CA 1
ATOM 694 C C . GLU A 1 85 ? 19.949 1.012 -14.211 1.00 82.75 85 GLU A C 1
ATOM 696 O O . GLU A 1 85 ? 19.300 0.304 -13.439 1.00 82.75 85 GLU A O 1
ATOM 701 N N . MET A 1 86 ? 19.695 2.314 -14.378 1.00 83.88 86 MET A N 1
ATOM 702 C CA . MET A 1 86 ? 18.624 3.011 -13.667 1.00 83.88 86 MET A CA 1
ATOM 703 C C . MET A 1 86 ? 17.258 2.405 -13.997 1.00 83.88 86 MET A C 1
ATOM 705 O O . MET A 1 86 ? 16.497 2.091 -13.087 1.00 83.88 86 MET A O 1
ATOM 709 N N . VAL A 1 87 ? 16.969 2.165 -15.278 1.00 83.00 87 VAL A N 1
ATOM 710 C CA . VAL A 1 87 ? 15.719 1.528 -15.714 1.00 83.00 87 VAL A CA 1
ATOM 711 C C . VAL A 1 87 ? 15.582 0.127 -15.118 1.00 83.00 87 VAL A C 1
ATOM 713 O O . VAL A 1 87 ? 14.543 -0.187 -14.547 1.00 83.00 87 VAL A O 1
ATOM 716 N N . LEU A 1 88 ? 16.630 -0.703 -15.168 1.00 84.25 88 LEU A N 1
ATOM 717 C CA . LEU A 1 88 ? 16.608 -2.048 -14.576 1.00 84.25 88 LEU A CA 1
ATOM 718 C C . LEU A 1 88 ? 16.301 -2.005 -13.071 1.00 84.25 88 LEU A C 1
ATOM 720 O O . LEU A 1 88 ? 15.524 -2.814 -12.564 1.00 84.25 88 LEU A O 1
ATOM 724 N N . LEU A 1 89 ? 16.911 -1.064 -12.349 1.00 89.75 89 LEU A N 1
ATOM 725 C CA . LEU A 1 89 ? 16.681 -0.885 -10.918 1.00 89.75 89 LEU A CA 1
ATOM 726 C C . LEU A 1 89 ? 15.220 -0.510 -10.626 1.00 89.75 89 LEU A C 1
ATOM 728 O O . LEU A 1 89 ? 14.632 -0.991 -9.660 1.00 89.75 89 LEU A O 1
ATOM 732 N N . ARG A 1 90 ? 14.621 0.301 -11.498 1.00 89.38 90 ARG A N 1
ATOM 733 C CA . ARG A 1 90 ? 13.238 0.787 -11.392 1.00 89.38 90 ARG A CA 1
ATOM 734 C C . ARG A 1 90 ? 12.220 -0.285 -11.738 1.00 89.38 90 ARG A C 1
ATOM 736 O O . ARG A 1 90 ? 11.220 -0.401 -11.043 1.00 89.38 90 ARG A O 1
ATOM 743 N N . PHE A 1 91 ? 12.529 -1.140 -12.707 1.00 89.38 91 PHE A N 1
ATOM 744 C CA . PHE A 1 91 ? 11.763 -2.357 -12.962 1.00 89.38 91 PHE A CA 1
ATOM 745 C C . PHE A 1 91 ? 11.733 -3.272 -11.738 1.00 89.38 91 PHE A C 1
ATOM 747 O O . PHE A 1 91 ? 10.664 -3.704 -11.323 1.00 89.38 91 PHE A O 1
ATOM 754 N N . LYS A 1 92 ? 12.889 -3.527 -11.112 1.00 92.06 92 LYS A N 1
ATOM 755 C CA . LYS A 1 92 ? 12.951 -4.352 -9.893 1.00 92.06 92 LYS A CA 1
ATOM 756 C C . LYS A 1 92 ? 12.137 -3.749 -8.748 1.00 92.06 92 LYS A C 1
ATOM 758 O O . LYS A 1 92 ? 11.468 -4.480 -8.028 1.00 92.06 92 LYS A O 1
ATOM 763 N N . MET A 1 93 ? 12.185 -2.427 -8.597 1.00 95.19 93 MET A N 1
ATOM 764 C CA . MET A 1 93 ? 11.368 -1.695 -7.631 1.00 95.19 93 MET A CA 1
ATOM 765 C C . MET A 1 93 ? 9.871 -1.839 -7.927 1.00 95.19 93 MET A C 1
ATOM 767 O O . MET A 1 93 ? 9.099 -2.103 -7.013 1.00 95.19 93 MET A O 1
ATOM 771 N N . TYR A 1 94 ? 9.463 -1.677 -9.186 1.00 94.56 94 TYR A N 1
ATOM 772 C CA . TYR A 1 94 ? 8.074 -1.826 -9.614 1.00 94.56 94 TYR A CA 1
ATOM 773 C C . TYR A 1 94 ? 7.540 -3.234 -9.321 1.00 94.56 94 TYR A C 1
ATOM 775 O O . TYR A 1 94 ? 6.528 -3.363 -8.638 1.00 94.56 94 TYR A O 1
ATOM 783 N N . GLU A 1 95 ? 8.263 -4.275 -9.742 1.00 94.62 95 GLU A N 1
ATOM 784 C CA . GLU A 1 95 ? 7.922 -5.679 -9.462 1.00 94.62 95 GLU A CA 1
ATOM 785 C C . GLU A 1 95 ? 7.842 -5.960 -7.959 1.00 94.62 95 GLU A C 1
ATOM 787 O O . GLU A 1 95 ? 6.941 -6.651 -7.485 1.00 94.62 95 GLU A O 1
ATOM 792 N N . TYR A 1 96 ? 8.763 -5.383 -7.182 1.00 96.25 96 TYR A N 1
ATOM 793 C CA . TYR A 1 96 ? 8.725 -5.489 -5.731 1.00 96.25 96 TYR A CA 1
ATOM 794 C C . TYR A 1 96 ? 7.449 -4.865 -5.155 1.00 96.25 96 TYR A C 1
ATOM 796 O O . TYR A 1 96 ? 6.759 -5.529 -4.388 1.00 96.25 96 TYR A O 1
ATOM 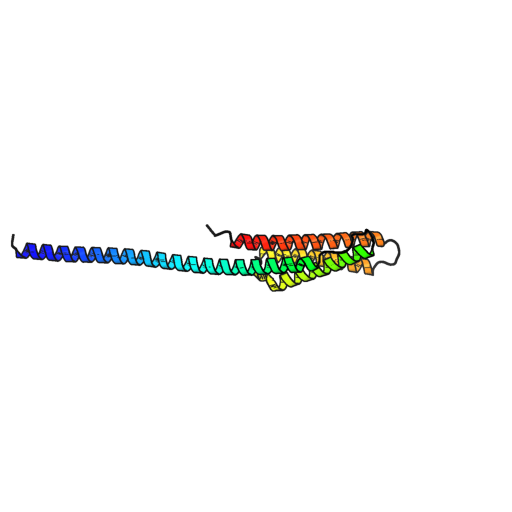804 N N . ILE A 1 97 ? 7.098 -3.632 -5.540 1.00 96.50 97 ILE A N 1
ATOM 805 C CA . ILE A 1 97 ? 5.879 -2.960 -5.058 1.00 96.50 97 ILE A CA 1
ATOM 806 C C . ILE A 1 97 ? 4.628 -3.739 -5.467 1.00 96.50 97 ILE A C 1
ATOM 808 O O . ILE A 1 97 ? 3.745 -3.920 -4.636 1.00 96.50 97 ILE A O 1
ATOM 812 N N . LYS A 1 98 ? 4.568 -4.235 -6.705 1.00 95.25 98 LYS A N 1
ATOM 813 C CA . LYS A 1 98 ? 3.458 -5.051 -7.211 1.00 95.25 98 LYS A CA 1
ATOM 814 C C . LYS A 1 98 ? 3.259 -6.317 -6.376 1.00 95.25 98 LYS A C 1
ATOM 816 O O . LYS A 1 98 ? 2.173 -6.558 -5.865 1.00 95.25 98 LYS A O 1
ATOM 821 N N . ASN A 1 99 ? 4.326 -7.073 -6.125 1.00 96.25 99 ASN A N 1
ATOM 822 C CA . ASN A 1 99 ? 4.260 -8.263 -5.272 1.00 96.25 99 ASN A CA 1
ATOM 823 C C . ASN A 1 99 ? 3.876 -7.910 -3.821 1.00 96.25 99 ASN A C 1
ATOM 825 O O . ASN A 1 99 ? 3.059 -8.581 -3.192 1.00 96.25 99 ASN A O 1
ATOM 829 N N . GLN A 1 100 ? 4.418 -6.810 -3.287 1.00 95.50 100 GLN A N 1
ATOM 830 C CA . GLN A 1 100 ? 4.012 -6.307 -1.976 1.00 95.50 100 GLN A CA 1
ATOM 831 C C . GLN A 1 100 ? 2.522 -5.955 -1.938 1.00 95.50 100 GLN A C 1
ATOM 833 O O . GLN A 1 100 ? 1.874 -6.241 -0.933 1.00 95.50 100 GLN A O 1
ATOM 838 N N . HIS A 1 101 ? 1.978 -5.377 -3.007 1.00 95.56 101 HIS A N 1
ATOM 839 C CA . HIS A 1 101 ? 0.559 -5.079 -3.120 1.00 95.56 101 HIS A CA 1
ATOM 840 C C . HIS A 1 101 ? -0.285 -6.352 -3.142 1.00 95.56 101 HIS A C 1
ATOM 842 O O . HIS A 1 101 ? -1.208 -6.468 -2.343 1.00 95.56 101 HIS A O 1
ATOM 848 N N . GLU A 1 102 ? 0.065 -7.327 -3.984 1.00 94.50 102 GLU A N 1
ATOM 849 C CA . GLU A 1 102 ? -0.644 -8.608 -4.100 1.00 94.50 102 GLU A CA 1
ATOM 850 C C . GLU A 1 102 ? -0.757 -9.333 -2.750 1.00 94.50 102 GLU A C 1
ATOM 852 O O . GLU A 1 102 ? -1.831 -9.813 -2.382 1.00 94.50 102 GLU A O 1
ATOM 857 N N . GLN A 1 103 ? 0.328 -9.351 -1.972 1.00 94.94 103 GLN A N 1
ATOM 858 C CA . GLN A 1 103 ? 0.364 -9.982 -0.648 1.00 94.94 103 GLN A CA 1
ATOM 859 C C . GLN A 1 103 ? -0.420 -9.207 0.420 1.00 94.94 103 GLN A C 1
ATOM 861 O O . GLN A 1 103 ? -0.876 -9.800 1.396 1.00 94.94 103 GLN A O 1
ATOM 866 N N . HIS A 1 104 ? -0.590 -7.896 0.242 1.00 94.50 104 HIS A N 1
ATOM 867 C CA . HIS A 1 104 ? -1.109 -6.994 1.271 1.00 94.50 104 HIS A CA 1
ATOM 868 C C . HIS A 1 104 ? -2.314 -6.165 0.809 1.00 94.50 104 HIS A C 1
ATOM 870 O O . HIS A 1 104 ? -2.585 -5.086 1.340 1.00 94.50 104 HIS A O 1
ATOM 876 N N . THR A 1 105 ? -3.083 -6.676 -0.155 1.00 94.06 105 THR A N 1
ATOM 877 C CA . THR A 1 105 ? -4.299 -6.023 -0.680 1.00 94.06 105 THR A CA 1
ATOM 878 C C . THR A 1 105 ? -5.304 -5.659 0.417 1.00 94.06 105 THR A C 1
ATOM 880 O O . THR A 1 105 ? -6.016 -4.661 0.307 1.00 94.06 105 THR A O 1
ATOM 883 N N . TYR A 1 106 ? -5.334 -6.428 1.510 1.00 91.06 106 TYR A N 1
ATOM 884 C CA . TYR A 1 106 ? -6.219 -6.221 2.658 1.00 91.06 106 TYR A CA 1
ATOM 885 C C . TYR A 1 106 ? -5.925 -4.939 3.457 1.00 91.06 106 TYR A C 1
ATOM 887 O O . TYR A 1 106 ? -6.781 -4.490 4.220 1.00 91.06 106 TYR A O 1
ATOM 895 N N . TYR A 1 107 ? -4.751 -4.323 3.281 1.00 91.44 107 TYR A N 1
ATOM 896 C CA . TYR A 1 107 ? -4.448 -3.016 3.869 1.00 91.44 107 TYR A CA 1
ATOM 897 C C . TYR A 1 107 ? -5.082 -1.845 3.119 1.00 91.44 107 TYR A C 1
ATOM 899 O O . TYR A 1 107 ? -5.132 -0.741 3.657 1.00 91.44 107 TYR A O 1
ATOM 907 N N . PHE A 1 108 ? -5.584 -2.074 1.908 1.00 93.25 108 PHE A N 1
ATOM 908 C CA . PHE A 1 108 ? -6.196 -1.043 1.088 1.00 93.25 108 PHE A CA 1
ATOM 909 C C . PHE A 1 108 ? -7.708 -1.218 1.017 1.00 93.25 108 PHE A C 1
ATOM 911 O O . PHE A 1 108 ? -8.244 -2.321 0.887 1.00 93.25 108 PHE A O 1
ATOM 918 N N . SER A 1 109 ? -8.418 -0.096 1.013 1.00 92.44 109 SER A N 1
ATOM 919 C CA . SER A 1 109 ? -9.814 -0.045 0.616 1.00 92.44 109 SER A CA 1
ATOM 920 C C . SER A 1 109 ? -9.981 -0.535 -0.822 1.00 92.44 109 SER A C 1
ATOM 922 O O . SER A 1 109 ? -9.106 -0.374 -1.679 1.00 92.44 109 SER A O 1
ATOM 924 N N . LYS A 1 110 ? -11.163 -1.083 -1.126 1.00 93.81 110 LYS A N 1
ATOM 925 C CA . LYS A 1 110 ? -11.521 -1.538 -2.479 1.00 93.81 110 LYS A CA 1
ATOM 926 C C . LYS A 1 110 ? -11.227 -0.474 -3.547 1.00 93.81 110 LYS A C 1
ATOM 928 O O . LYS A 1 110 ? -10.628 -0.778 -4.572 1.00 93.81 110 LYS A O 1
ATOM 933 N N . LYS A 1 111 ? -11.565 0.786 -3.254 1.00 94.00 111 LYS A N 1
ATOM 934 C CA . LYS A 1 111 ? -11.317 1.942 -4.126 1.00 94.00 111 LYS A CA 1
ATOM 935 C C . LYS A 1 111 ? -9.834 2.131 -4.457 1.00 94.00 111 LYS A C 1
ATOM 937 O O . LYS A 1 111 ? -9.512 2.530 -5.573 1.00 94.00 111 LYS A O 1
ATOM 942 N N . TYR A 1 112 ? -8.929 1.935 -3.497 1.00 94.25 112 TYR A N 1
ATOM 943 C CA . TYR A 1 112 ? -7.495 2.083 -3.750 1.00 94.25 112 TYR A CA 1
ATOM 944 C C . TYR A 1 112 ? -6.899 0.851 -4.415 1.00 94.25 112 TYR A C 1
ATOM 946 O O . TYR A 1 112 ? -6.129 1.034 -5.353 1.00 94.25 112 TYR A O 1
ATOM 954 N N . ASN A 1 113 ? -7.321 -0.358 -4.034 1.00 95.62 113 ASN A N 1
ATOM 955 C CA . ASN A 1 113 ? -6.953 -1.588 -4.742 1.00 95.62 113 ASN A CA 1
ATOM 956 C C . ASN A 1 113 ? -7.251 -1.476 -6.246 1.00 95.62 113 ASN A C 1
ATOM 958 O O . ASN A 1 113 ? -6.365 -1.668 -7.073 1.00 95.62 113 ASN A O 1
ATOM 962 N N . GLU A 1 114 ? -8.467 -1.066 -6.616 1.00 95.94 114 GLU A N 1
ATOM 963 C CA . GLU A 1 114 ? -8.859 -0.902 -8.023 1.00 95.94 114 GLU A CA 1
ATOM 964 C C . GLU A 1 114 ? -7.951 0.083 -8.776 1.00 95.94 114 GLU A C 1
ATOM 966 O O . GLU A 1 114 ? -7.504 -0.210 -9.885 1.00 95.94 114 GLU A O 1
ATOM 971 N N . LYS A 1 115 ? -7.615 1.223 -8.158 1.00 95.94 115 LYS A N 1
ATOM 972 C CA . LYS A 1 115 ? -6.738 2.237 -8.768 1.00 95.94 115 LYS A CA 1
ATOM 973 C C . LYS A 1 115 ? -5.281 1.794 -8.883 1.00 95.94 115 LYS A C 1
ATOM 975 O O . LYS A 1 115 ? -4.603 2.198 -9.826 1.00 95.94 115 LYS A O 1
ATOM 980 N N . ILE A 1 116 ? -4.779 1.028 -7.915 1.00 96.00 116 ILE A N 1
ATOM 981 C CA . ILE A 1 116 ? -3.419 0.480 -7.960 1.00 96.00 116 ILE A CA 1
ATOM 982 C C . ILE A 1 116 ? -3.330 -0.516 -9.120 1.00 96.00 116 ILE A C 1
ATOM 984 O O . ILE A 1 116 ? -2.492 -0.335 -10.001 1.00 96.00 116 ILE A O 1
ATOM 988 N N . ILE A 1 117 ? -4.275 -1.457 -9.203 1.00 95.62 117 ILE A N 1
ATOM 989 C CA . ILE A 1 117 ? -4.359 -2.455 -10.281 1.00 95.62 117 ILE A CA 1
ATOM 990 C C . ILE A 1 117 ? -4.499 -1.794 -11.661 1.00 95.62 117 ILE A C 1
ATOM 992 O O . ILE A 1 117 ? -3.894 -2.238 -12.637 1.00 95.62 117 ILE A O 1
ATOM 996 N N . GLU A 1 118 ? -5.292 -0.728 -11.780 1.00 95.88 118 GLU A N 1
ATOM 997 C CA . GLU A 1 118 ? -5.410 0.033 -13.029 1.00 95.88 118 GLU A CA 1
ATOM 998 C C . GLU A 1 118 ? -4.058 0.620 -13.464 1.00 95.88 118 GLU A C 1
ATOM 1000 O O . GLU A 1 118 ? -3.651 0.474 -14.618 1.00 95.88 118 GLU A O 1
ATOM 1005 N N . LYS A 1 119 ? -3.323 1.240 -12.534 1.00 95.19 119 LYS A N 1
ATOM 1006 C CA . LYS A 1 119 ? -1.993 1.792 -12.819 1.00 95.19 119 LYS A CA 1
ATOM 1007 C C . LYS A 1 119 ? -0.975 0.715 -13.173 1.00 95.19 119 LYS A C 1
ATOM 1009 O O . LYS A 1 119 ? -0.176 0.934 -14.080 1.00 95.19 119 LYS A O 1
ATOM 1014 N N . GLU A 1 120 ? -1.020 -0.437 -12.512 1.00 94.38 120 GLU A N 1
ATOM 1015 C CA . GLU A 1 120 ? -0.176 -1.582 -12.860 1.00 94.38 120 GLU A CA 1
ATOM 1016 C C . GLU A 1 120 ? -0.421 -2.037 -14.297 1.00 94.38 120 GLU A C 1
ATOM 1018 O O . GLU A 1 120 ? 0.526 -2.164 -15.067 1.00 94.38 120 GLU A O 1
ATOM 1023 N N . LYS A 1 121 ? -1.690 -2.188 -14.699 1.00 93.56 121 LYS A N 1
ATOM 1024 C CA . LYS A 1 121 ? -2.048 -2.566 -16.075 1.00 93.56 121 LYS A CA 1
ATOM 1025 C C . LYS A 1 121 ? -1.530 -1.568 -17.106 1.00 93.56 121 LYS A C 1
ATOM 1027 O O . LYS A 1 121 ? -1.077 -1.990 -18.171 1.00 93.56 121 LYS A O 1
ATOM 1032 N N . ASN A 1 122 ? -1.587 -0.274 -16.796 1.00 91.62 122 ASN A N 1
ATOM 1033 C CA . ASN A 1 122 ? -1.077 0.775 -17.677 1.00 91.62 122 ASN A CA 1
ATOM 1034 C C . ASN A 1 122 ? 0.445 0.676 -17.836 1.00 91.62 122 ASN A C 1
ATOM 1036 O O . ASN A 1 122 ? 0.940 0.712 -18.960 1.00 91.62 122 ASN A O 1
ATOM 1040 N N . ILE A 1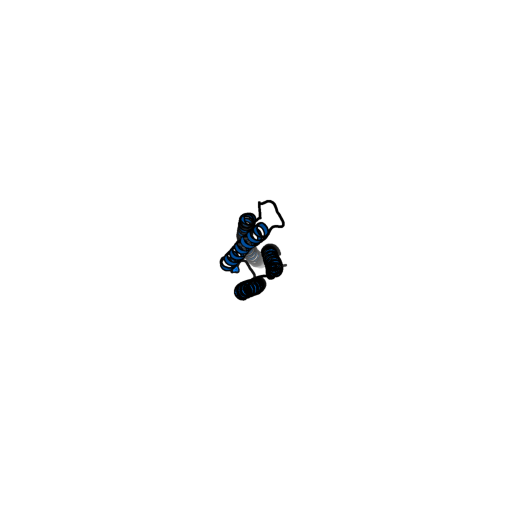 123 ? 1.185 0.474 -16.742 1.00 90.44 123 ILE A N 1
ATOM 1041 C CA . ILE A 1 123 ? 2.642 0.281 -16.792 1.00 90.44 123 ILE A CA 1
ATOM 1042 C C . ILE A 1 123 ? 2.989 -0.987 -17.574 1.00 90.44 123 ILE A C 1
ATOM 1044 O O . ILE A 1 123 ? 3.794 -0.927 -18.501 1.00 90.44 123 ILE A O 1
ATOM 1048 N N . ASP A 1 124 ? 2.330 -2.109 -17.278 1.00 89.25 124 ASP A N 1
ATOM 1049 C CA . ASP A 1 124 ? 2.528 -3.376 -17.985 1.00 89.25 124 ASP A CA 1
ATOM 1050 C C . ASP A 1 124 ? 2.257 -3.236 -19.494 1.00 89.25 124 ASP A C 1
ATOM 1052 O O . ASP A 1 124 ? 2.947 -3.842 -20.317 1.00 89.25 124 ASP A O 1
ATOM 1056 N N . ALA A 1 125 ? 1.266 -2.429 -19.886 1.00 89.31 125 ALA A N 1
ATOM 1057 C CA . ALA A 1 125 ? 0.983 -2.136 -21.287 1.00 89.31 125 ALA A CA 1
ATOM 1058 C C . ALA A 1 125 ? 2.117 -1.341 -21.952 1.00 89.31 125 ALA A C 1
ATOM 1060 O O . ALA A 1 125 ? 2.593 -1.762 -23.007 1.00 89.31 125 ALA A O 1
ATOM 1061 N N . VAL A 1 126 ? 2.601 -0.268 -21.316 1.00 84.88 126 VAL A N 1
ATOM 1062 C CA . VAL A 1 126 ? 3.720 0.546 -21.829 1.00 84.88 126 VAL A CA 1
ATOM 1063 C C . VAL A 1 126 ? 4.993 -0.296 -21.966 1.00 84.88 126 VAL A C 1
ATOM 1065 O O . VAL A 1 126 ? 5.695 -0.220 -22.975 1.00 84.88 126 VAL A O 1
ATOM 1068 N N . VAL A 1 127 ? 5.279 -1.153 -20.983 1.00 82.44 127 VAL A N 1
ATOM 1069 C CA . VAL A 1 127 ? 6.426 -2.071 -21.015 1.00 82.44 127 VAL A CA 1
ATOM 1070 C C . VAL A 1 127 ? 6.306 -3.066 -22.170 1.00 82.44 127 VAL A C 1
ATOM 1072 O O . VAL A 1 127 ? 7.278 -3.284 -22.896 1.00 82.44 127 VAL A O 1
ATOM 1075 N N . ARG A 1 128 ? 5.127 -3.671 -22.369 1.00 84.62 128 ARG A N 1
ATOM 1076 C CA . ARG A 1 128 ? 4.892 -4.601 -23.486 1.00 84.62 128 ARG A CA 1
ATOM 1077 C C . ARG A 1 128 ? 5.054 -3.919 -24.839 1.00 84.62 128 ARG A C 1
ATOM 1079 O O . ARG A 1 128 ? 5.707 -4.483 -25.712 1.00 84.62 128 ARG A O 1
ATOM 1086 N N . GLU A 1 129 ? 4.505 -2.719 -24.998 1.00 83.19 129 GLU A N 1
ATOM 1087 C CA . GLU A 1 129 ? 4.642 -1.932 -26.224 1.00 83.19 129 GLU A CA 1
ATOM 1088 C C . GLU A 1 129 ? 6.116 -1.633 -26.530 1.00 83.19 129 GLU A C 1
ATOM 1090 O O . GLU A 1 129 ? 6.574 -1.843 -27.654 1.00 83.19 129 GLU A O 1
ATOM 1095 N N . TYR A 1 130 ? 6.891 -1.236 -25.518 1.00 77.56 130 TYR A N 1
ATOM 1096 C CA . TYR A 1 130 ? 8.333 -1.039 -25.652 1.00 77.56 130 TYR A CA 1
ATOM 1097 C C . TYR A 1 130 ? 9.059 -2.317 -26.091 1.00 77.56 130 TYR A C 1
ATOM 1099 O O . TYR A 1 130 ? 9.858 -2.285 -27.029 1.00 77.56 130 TYR A O 1
ATOM 1107 N N . MET A 1 131 ? 8.770 -3.455 -25.453 1.00 73.88 131 MET A N 1
ATOM 1108 C CA . MET A 1 131 ? 9.392 -4.738 -25.802 1.00 73.88 131 MET A CA 1
ATOM 1109 C C . MET A 1 131 ? 9.052 -5.172 -27.230 1.00 73.88 131 MET A C 1
ATOM 1111 O O . MET A 1 131 ? 9.892 -5.778 -27.892 1.00 73.88 131 MET A O 1
ATOM 1115 N N . GLN A 1 132 ? 7.850 -4.854 -27.714 1.00 78.94 132 GLN A N 1
ATOM 1116 C CA . GLN A 1 132 ? 7.439 -5.130 -29.087 1.00 78.94 132 GLN A CA 1
ATOM 1117 C C . GLN A 1 132 ? 8.200 -4.246 -30.085 1.00 78.94 132 GLN A C 1
ATOM 1119 O O . GLN A 1 132 ? 8.819 -4.770 -31.008 1.00 78.94 132 GLN A O 1
ATOM 1124 N N . LYS A 1 133 ? 8.278 -2.932 -29.834 1.00 73.38 133 LYS A N 1
ATOM 1125 C CA . LYS A 1 133 ? 9.052 -1.990 -30.667 1.00 73.38 133 LYS A CA 1
ATOM 1126 C C . LYS A 1 133 ? 10.539 -2.339 -30.728 1.00 73.38 133 LYS A C 1
ATOM 1128 O O . LYS A 1 133 ? 11.163 -2.195 -31.772 1.00 73.38 133 LYS A O 1
ATOM 1133 N N . CYS A 1 134 ? 11.106 -2.862 -29.638 1.00 66.69 134 CYS A N 1
ATOM 1134 C CA . CYS A 1 134 ? 12.481 -3.367 -29.627 1.00 66.69 134 CYS A CA 1
ATOM 1135 C C . CYS A 1 134 ? 12.692 -4.583 -30.542 1.00 66.69 134 CYS A C 1
ATOM 1137 O O . CYS A 1 134 ? 13.793 -4.758 -31.052 1.00 66.69 134 CYS A O 1
ATOM 1139 N N . LYS A 1 135 ? 11.680 -5.446 -30.707 1.00 68.25 135 LYS A N 1
ATOM 1140 C CA . LYS A 1 135 ? 11.767 -6.660 -31.539 1.00 68.25 135 LYS A CA 1
ATOM 1141 C C . LYS A 1 135 ? 11.607 -6.372 -33.030 1.00 68.25 135 LYS A C 1
ATOM 1143 O O . LYS A 1 135 ? 12.144 -7.116 -33.837 1.00 68.25 135 LYS A O 1
ATOM 1148 N N . GLU A 1 136 ? 10.860 -5.329 -33.376 1.00 71.31 136 GLU A N 1
ATOM 1149 C CA . GLU A 1 136 ? 10.553 -4.938 -34.760 1.00 71.31 136 GLU A CA 1
ATOM 1150 C C . GLU A 1 136 ? 11.633 -4.038 -35.390 1.00 71.31 136 GLU A C 1
ATOM 1152 O O . GLU A 1 136 ? 11.576 -3.738 -36.580 1.00 71.31 136 GLU A O 1
ATOM 1157 N N . ALA A 1 137 ? 12.616 -3.590 -34.606 1.00 60.78 137 ALA A N 1
ATOM 1158 C CA . ALA A 1 137 ? 13.642 -2.657 -35.052 1.00 60.78 137 ALA A CA 1
ATOM 1159 C C . ALA A 1 137 ? 14.836 -3.366 -35.720 1.00 60.78 137 ALA A C 1
ATOM 1161 O O . ALA A 1 137 ? 15.783 -3.773 -35.044 1.00 60.78 137 ALA A O 1
ATOM 1162 N N . ASP A 1 138 ? 14.831 -3.422 -37.055 1.00 53.25 138 ASP A N 1
ATOM 1163 C CA . ASP A 1 138 ? 16.052 -3.586 -37.849 1.00 53.25 138 ASP A CA 1
ATOM 1164 C C . ASP A 1 138 ? 16.858 -2.269 -37.834 1.00 53.25 138 ASP A C 1
ATOM 1166 O O . ASP A 1 138 ? 16.331 -1.160 -37.908 1.00 53.25 138 ASP A O 1
ATOM 1170 N N . SER A 1 139 ? 18.163 -2.398 -37.635 1.00 59.88 139 SER A N 1
ATOM 1171 C CA . SER A 1 139 ? 19.111 -1.364 -37.213 1.00 59.88 139 SER A CA 1
ATOM 1172 C C . 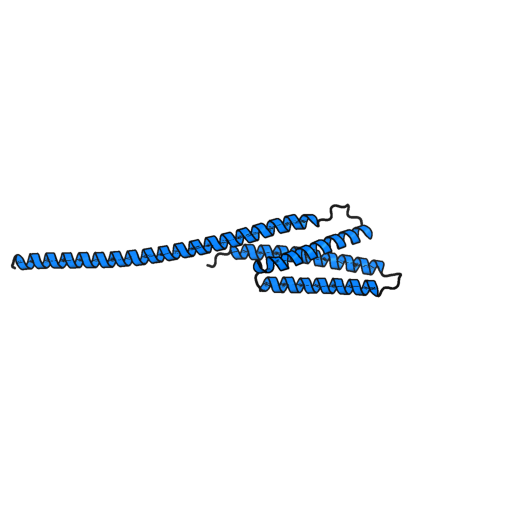SER A 1 139 ? 19.076 -0.032 -37.996 1.00 59.88 139 SER A C 1
ATOM 1174 O O . SER A 1 139 ? 19.207 -0.050 -39.215 1.00 59.88 139 SER A O 1
ATOM 1176 N N . ILE A 1 140 ? 19.055 1.118 -37.292 1.00 49.72 140 ILE A N 1
ATOM 1177 C CA . ILE A 1 140 ? 20.157 2.125 -37.252 1.00 49.72 140 ILE A CA 1
ATOM 1178 C C . ILE A 1 140 ? 19.751 3.459 -36.569 1.00 49.72 140 ILE A C 1
ATOM 1180 O O . ILE A 1 140 ? 20.615 4.068 -35.948 1.00 49.72 140 ILE A O 1
ATOM 1184 N N . ASP A 1 141 ? 18.473 3.862 -36.506 1.00 54.31 141 ASP A N 1
ATOM 1185 C CA . ASP A 1 141 ? 18.069 5.167 -35.904 1.00 54.31 141 ASP A CA 1
ATOM 1186 C C . ASP A 1 141 ? 17.169 5.055 -34.649 1.00 54.31 141 ASP A C 1
ATOM 1188 O O . ASP A 1 141 ? 16.438 5.960 -34.256 1.00 54.31 141 ASP A O 1
ATOM 1192 N N . TYR A 1 142 ? 17.203 3.899 -33.982 1.00 58.47 142 TYR A N 1
ATOM 1193 C CA . TYR A 1 142 ? 16.316 3.602 -32.847 1.00 58.47 142 TYR A CA 1
ATOM 1194 C C . TYR A 1 142 ? 16.867 4.070 -31.490 1.00 58.47 142 TYR A C 1
ATOM 1196 O O . TYR A 1 142 ? 16.187 3.966 -30.473 1.00 58.47 142 TYR A O 1
ATOM 1204 N N . THR A 1 143 ? 18.105 4.570 -31.431 1.00 62.69 143 THR A N 1
ATOM 1205 C CA . THR A 1 143 ? 18.787 4.803 -30.145 1.00 62.69 143 THR A CA 1
ATOM 1206 C C . THR A 1 143 ? 18.152 5.936 -29.337 1.00 62.69 143 THR A C 1
ATOM 1208 O O . THR A 1 143 ? 17.990 5.773 -28.130 1.00 62.69 143 THR A O 1
ATOM 1211 N N . ASN A 1 144 ? 17.734 7.030 -29.981 1.00 63.31 144 ASN A N 1
ATOM 1212 C CA . ASN A 1 144 ? 17.061 8.140 -29.296 1.00 63.31 144 ASN A CA 1
ATOM 1213 C C . ASN A 1 144 ? 15.637 7.753 -28.876 1.00 63.31 144 ASN A C 1
ATOM 1215 O O . ASN A 1 144 ? 15.279 7.926 -27.717 1.00 63.31 144 ASN A O 1
ATOM 1219 N N . CYS A 1 145 ? 14.886 7.095 -29.766 1.00 65.38 145 CYS A N 1
ATOM 1220 C CA . CYS A 1 145 ? 13.564 6.546 -29.458 1.00 65.38 145 CYS A CA 1
ATOM 1221 C C . CYS A 1 145 ? 13.611 5.604 -28.238 1.00 65.38 145 CYS A C 1
ATOM 1223 O O . CYS A 1 145 ? 12.851 5.768 -27.289 1.00 65.38 145 CYS A O 1
ATOM 1225 N N . LEU A 1 146 ? 14.562 4.662 -28.193 1.00 70.31 146 LEU A N 1
ATOM 1226 C CA . LEU A 1 146 ? 14.724 3.748 -27.054 1.00 70.31 146 LEU A CA 1
ATOM 1227 C C . LEU A 1 146 ? 15.036 4.480 -25.751 1.00 70.31 146 LEU A C 1
ATOM 1229 O O . LEU A 1 146 ? 14.526 4.088 -24.704 1.00 70.31 146 LEU A O 1
ATOM 1233 N N . VAL A 1 147 ? 15.869 5.519 -25.805 1.00 74.38 147 VAL A N 1
ATOM 1234 C CA . VAL A 1 147 ? 16.196 6.335 -24.632 1.00 74.38 147 VAL A CA 1
ATOM 1235 C C . VAL A 1 147 ? 14.956 7.080 -24.131 1.00 74.38 147 VAL A C 1
ATOM 1237 O O . VAL A 1 147 ? 14.687 7.041 -22.932 1.00 74.38 147 VAL A O 1
ATOM 1240 N N . ASP A 1 148 ? 14.151 7.661 -25.019 1.00 76.12 148 ASP A N 1
ATOM 1241 C CA . ASP A 1 148 ? 12.911 8.354 -24.646 1.00 76.12 148 ASP A CA 1
ATOM 1242 C C . ASP A 1 148 ? 11.875 7.401 -24.025 1.00 76.12 148 ASP A C 1
ATOM 1244 O O . ASP A 1 148 ? 11.251 7.720 -23.006 1.00 76.12 148 ASP A O 1
ATOM 1248 N N . TYR A 1 149 ? 11.738 6.186 -24.567 1.00 78.06 149 TYR A N 1
ATOM 1249 C CA . TYR A 1 149 ? 10.895 5.145 -23.967 1.00 78.06 149 TYR A CA 1
ATOM 1250 C C . TYR A 1 149 ? 11.411 4.700 -22.598 1.00 78.06 149 TYR A C 1
ATOM 1252 O O . TYR A 1 149 ? 10.630 4.574 -21.655 1.00 78.06 149 TYR A O 1
ATOM 1260 N N . MET A 1 150 ? 12.722 4.490 -22.463 1.00 79.19 150 MET A N 1
ATOM 1261 C CA . MET A 1 150 ? 13.362 4.148 -21.191 1.00 79.19 150 MET A CA 1
ATOM 1262 C C . MET A 1 150 ? 13.116 5.224 -20.129 1.00 79.19 150 MET A C 1
ATOM 1264 O O . MET A 1 150 ? 12.783 4.900 -18.988 1.00 79.19 150 MET A O 1
ATOM 1268 N N . ILE A 1 151 ? 13.232 6.501 -20.504 1.00 81.50 151 ILE A N 1
ATOM 1269 C CA . ILE A 1 151 ? 12.933 7.640 -19.631 1.00 81.50 151 ILE A CA 1
ATOM 1270 C C . ILE A 1 151 ? 11.454 7.632 -19.227 1.00 81.50 151 ILE A C 1
ATOM 1272 O O . ILE A 1 151 ? 11.144 7.811 -18.048 1.00 81.50 151 ILE A O 1
ATOM 1276 N N . THR A 1 152 ? 10.552 7.382 -20.177 1.00 84.00 152 THR A N 1
ATOM 1277 C CA . THR A 1 152 ? 9.102 7.339 -19.937 1.00 84.00 152 THR A CA 1
ATOM 1278 C C . THR A 1 152 ? 8.725 6.223 -18.965 1.00 84.00 152 THR A C 1
ATOM 1280 O O . THR A 1 152 ? 8.084 6.488 -17.951 1.00 84.00 152 THR A O 1
ATOM 1283 N N . ILE A 1 153 ? 9.190 4.993 -19.200 1.00 84.06 153 ILE A N 1
ATOM 1284 C CA . ILE A 1 153 ? 8.932 3.844 -18.316 1.00 84.06 153 ILE A CA 1
ATOM 1285 C C . ILE A 1 153 ? 9.478 4.104 -16.910 1.00 84.06 153 ILE A C 1
ATOM 1287 O O . ILE A 1 153 ? 8.782 3.890 -15.919 1.00 84.06 153 ILE A O 1
ATOM 1291 N N . ASN A 1 154 ? 10.710 4.611 -16.819 1.00 85.88 154 ASN A N 1
ATOM 1292 C CA . ASN A 1 154 ? 11.321 4.978 -15.545 1.00 85.88 154 ASN A CA 1
ATOM 1293 C C . ASN A 1 154 ? 10.460 5.995 -14.776 1.00 85.88 154 ASN A C 1
ATOM 1295 O O . ASN A 1 154 ? 10.228 5.836 -13.577 1.00 85.88 154 ASN A O 1
ATOM 1299 N N . ARG A 1 155 ? 9.953 7.022 -15.469 1.00 87.88 155 ARG A N 1
ATOM 1300 C CA . ARG A 1 155 ? 9.075 8.032 -14.874 1.00 87.88 155 ARG A CA 1
ATOM 1301 C C . ARG A 1 155 ? 7.772 7.421 -14.364 1.00 87.88 155 ARG A C 1
ATOM 1303 O O . ARG A 1 155 ? 7.394 7.700 -13.231 1.00 87.88 155 ARG A O 1
ATOM 1310 N N . GLU A 1 156 ? 7.104 6.592 -15.160 1.00 90.38 156 GLU A N 1
ATOM 1311 C CA . GLU A 1 156 ? 5.841 5.959 -14.760 1.00 90.38 156 GLU A CA 1
ATOM 1312 C C . GLU A 1 156 ? 6.012 5.058 -13.528 1.00 90.38 156 GLU A C 1
ATOM 1314 O O . GLU A 1 156 ? 5.201 5.112 -12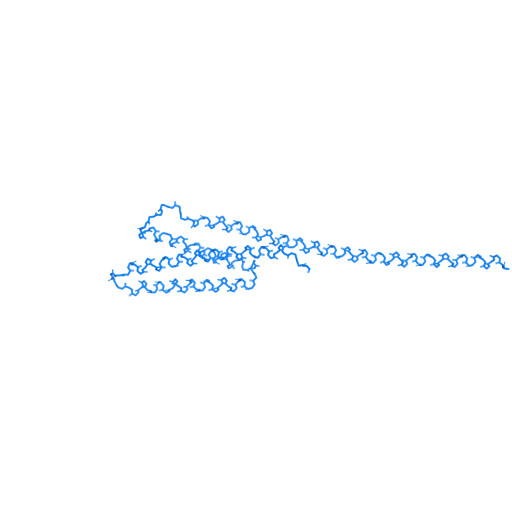.604 1.00 90.38 156 GLU A O 1
ATOM 1319 N N . MET A 1 157 ? 7.109 4.299 -13.445 1.00 91.94 157 MET A N 1
ATOM 1320 C CA . MET A 1 157 ? 7.414 3.467 -12.273 1.00 91.94 157 MET A CA 1
ATOM 1321 C C . MET A 1 157 ? 7.690 4.294 -11.010 1.00 91.94 157 MET A C 1
ATOM 1323 O O . MET A 1 157 ? 7.258 3.925 -9.916 1.00 91.94 157 MET A O 1
ATOM 1327 N N . GLU A 1 158 ? 8.372 5.434 -11.136 1.00 91.06 158 GLU A N 1
ATOM 1328 C CA . GLU A 1 158 ? 8.589 6.361 -10.016 1.00 91.06 158 GLU A CA 1
ATOM 1329 C C . GLU A 1 158 ? 7.299 7.046 -9.554 1.00 91.06 158 GLU A C 1
ATOM 1331 O O . GLU A 1 158 ? 7.052 7.187 -8.348 1.00 91.06 158 GLU A O 1
ATOM 1336 N N . LEU A 1 159 ? 6.439 7.430 -10.500 1.00 93.31 159 LEU A N 1
ATOM 1337 C CA . LEU A 1 159 ? 5.113 7.955 -10.192 1.00 93.31 159 LEU A CA 1
ATOM 1338 C C . LEU A 1 159 ? 4.251 6.895 -9.504 1.00 93.31 159 LEU A C 1
ATOM 1340 O O . LEU A 1 159 ? 3.543 7.218 -8.551 1.00 93.31 159 LEU A O 1
ATOM 1344 N N . PHE A 1 160 ? 4.341 5.634 -9.927 1.00 95.31 160 PHE A N 1
ATOM 1345 C CA . PHE A 1 160 ? 3.643 4.527 -9.283 1.00 95.31 160 PHE A CA 1
ATOM 1346 C C . PHE A 1 160 ? 4.115 4.290 -7.852 1.00 95.31 160 PHE A C 1
ATOM 1348 O O . PHE A 1 160 ? 3.274 4.210 -6.960 1.00 95.31 160 PHE A O 1
ATOM 1355 N N . LYS A 1 161 ? 5.433 4.279 -7.598 1.00 95.25 161 LYS A N 1
ATOM 1356 C CA . LYS A 1 161 ? 5.966 4.232 -6.226 1.00 95.25 161 LYS A CA 1
ATOM 1357 C C . LYS A 1 161 ? 5.372 5.343 -5.366 1.00 95.25 161 LYS A C 1
ATOM 1359 O O . LYS A 1 161 ? 4.859 5.080 -4.281 1.00 95.25 161 LYS A O 1
ATOM 1364 N N . SER A 1 162 ? 5.446 6.581 -5.852 1.00 95.75 162 SER A N 1
ATOM 1365 C CA . SER A 1 162 ? 4.971 7.750 -5.106 1.00 95.75 162 SER A CA 1
ATOM 1366 C C . SER A 1 162 ? 3.475 7.642 -4.805 1.00 95.75 162 SER A C 1
ATOM 1368 O O . SER A 1 162 ? 3.055 7.835 -3.666 1.00 95.75 162 SER A O 1
ATOM 1370 N N . PHE A 1 163 ? 2.688 7.244 -5.807 1.00 96.88 163 PHE A N 1
ATOM 1371 C CA . PHE A 1 163 ? 1.256 7.004 -5.673 1.00 96.88 163 PHE A CA 1
ATOM 1372 C C . PHE A 1 163 ? 0.946 5.913 -4.641 1.00 96.88 163 PHE A C 1
ATOM 1374 O O . PHE A 1 163 ? 0.090 6.110 -3.784 1.00 96.88 163 PHE A O 1
ATOM 1381 N N . TYR A 1 164 ? 1.645 4.779 -4.697 1.00 96.56 164 TYR A N 1
ATOM 1382 C CA . TYR A 1 164 ? 1.432 3.653 -3.790 1.00 96.56 164 TYR A CA 1
ATOM 1383 C C . TYR A 1 164 ? 1.688 4.044 -2.328 1.00 96.56 164 TYR A C 1
ATOM 1385 O O . TYR A 1 164 ? 0.840 3.831 -1.460 1.00 96.56 164 TYR A O 1
ATOM 1393 N N . ILE A 1 165 ? 2.822 4.707 -2.071 1.00 96.31 165 ILE A N 1
ATOM 1394 C CA . ILE A 1 165 ? 3.188 5.240 -0.750 1.00 96.31 165 ILE A CA 1
ATOM 1395 C C . ILE A 1 165 ? 2.136 6.237 -0.254 1.00 96.31 165 ILE A C 1
ATOM 1397 O O . ILE A 1 165 ? 1.749 6.204 0.914 1.00 96.31 165 ILE A O 1
ATOM 1401 N N . GLU A 1 166 ? 1.662 7.130 -1.123 1.00 96.25 166 GLU A N 1
ATOM 1402 C CA . GLU A 1 166 ? 0.613 8.089 -0.776 1.00 96.25 166 GLU A CA 1
ATOM 1403 C C . GLU A 1 166 ? -0.684 7.376 -0.370 1.00 96.25 166 GLU A C 1
ATOM 1405 O O . GLU A 1 166 ? -1.298 7.750 0.628 1.00 96.25 166 GLU A O 1
ATOM 1410 N N . LYS A 1 167 ? -1.091 6.319 -1.086 1.00 95.12 167 LYS A N 1
ATOM 1411 C CA . LYS A 1 167 ? -2.313 5.572 -0.745 1.00 95.12 167 LYS A CA 1
ATOM 1412 C C . LYS A 1 167 ? -2.194 4.826 0.572 1.00 95.12 167 LYS A C 1
ATOM 1414 O O . LYS A 1 167 ? -3.145 4.871 1.345 1.00 95.12 167 LYS A O 1
ATOM 1419 N N . LEU A 1 168 ? -1.029 4.266 0.888 1.00 93.81 168 LEU A N 1
ATOM 1420 C CA . LEU A 1 168 ? -0.780 3.700 2.217 1.00 93.81 168 LEU A CA 1
ATOM 1421 C C . LEU A 1 168 ? -0.919 4.738 3.330 1.00 93.81 168 LEU A C 1
ATOM 1423 O O . LEU A 1 168 ? -1.579 4.477 4.331 1.00 93.81 168 LEU A O 1
ATOM 1427 N N . LYS A 1 169 ? -0.348 5.933 3.147 1.00 93.31 169 LYS A N 1
ATOM 1428 C CA . LYS A 1 169 ? -0.485 7.021 4.128 1.00 93.31 169 LYS A CA 1
ATOM 1429 C C . LYS A 1 169 ? -1.938 7.450 4.311 1.00 93.31 169 LYS A C 1
ATOM 1431 O O . LYS A 1 169 ? -2.359 7.700 5.434 1.00 93.31 169 LYS A O 1
ATOM 1436 N N . LEU A 1 170 ? -2.706 7.530 3.225 1.00 93.31 170 LEU A N 1
ATOM 1437 C CA . LEU A 1 170 ? -4.128 7.868 3.302 1.00 93.31 170 LEU A CA 1
ATOM 1438 C C . LEU A 1 170 ? -4.938 6.787 4.028 1.00 93.31 170 LEU A C 1
ATOM 1440 O O . LEU A 1 170 ? -5.802 7.138 4.825 1.00 93.31 170 LEU A O 1
ATOM 1444 N N . GLU A 1 171 ? -4.645 5.503 3.809 1.00 91.94 171 GLU A N 1
ATOM 1445 C CA . GLU A 1 171 ? -5.266 4.411 4.576 1.00 91.94 171 GLU A CA 1
ATOM 1446 C C . GLU A 1 171 ? -4.921 4.516 6.065 1.00 91.94 171 GLU A C 1
ATOM 1448 O O . GLU A 1 171 ? -5.818 4.475 6.904 1.00 91.94 171 GLU A O 1
ATOM 1453 N N . MET A 1 172 ? -3.651 4.761 6.407 1.00 90.75 172 MET A N 1
ATOM 1454 C CA . MET A 1 172 ? -3.235 4.992 7.796 1.00 90.75 172 MET A CA 1
ATOM 1455 C C . MET A 1 172 ? -3.984 6.161 8.440 1.00 90.75 172 MET A C 1
ATOM 1457 O O . MET A 1 172 ? -4.476 6.026 9.557 1.00 90.75 172 MET A O 1
ATOM 1461 N N . ASN A 1 173 ? -4.099 7.290 7.738 1.00 88.25 173 ASN A N 1
ATOM 1462 C CA . ASN A 1 173 ? -4.802 8.466 8.247 1.00 88.25 173 ASN A CA 1
ATOM 1463 C C . ASN A 1 173 ? -6.298 8.196 8.441 1.00 88.25 173 ASN A C 1
ATOM 1465 O O . ASN A 1 173 ? -6.859 8.624 9.443 1.00 88.25 173 ASN A O 1
ATOM 1469 N N . SER A 1 174 ? -6.924 7.426 7.545 1.00 88.44 174 SER A N 1
ATOM 1470 C CA . SER A 1 174 ? -8.344 7.073 7.666 1.00 88.44 174 SER A CA 1
ATOM 1471 C C . SER A 1 174 ? -8.661 6.221 8.900 1.00 88.44 174 SER A C 1
ATOM 1473 O O . SER A 1 174 ? -9.777 6.263 9.400 1.00 88.44 174 SER A O 1
ATOM 1475 N N . ILE A 1 175 ? -7.680 5.474 9.425 1.00 85.00 175 ILE A N 1
ATOM 1476 C CA . ILE A 1 175 ? -7.825 4.713 10.676 1.00 85.00 175 ILE A CA 1
ATOM 1477 C C . ILE A 1 175 ? -7.803 5.653 11.895 1.00 85.00 175 ILE A C 1
ATOM 1479 O O . ILE A 1 175 ? -8.419 5.354 12.915 1.00 85.00 175 ILE A O 1
ATOM 1483 N N . LEU A 1 176 ? -7.089 6.781 11.802 1.00 74.94 176 LEU A N 1
ATOM 1484 C CA . LEU A 1 176 ? -6.973 7.772 12.878 1.00 74.94 176 LEU A CA 1
ATOM 1485 C C . LEU A 1 176 ? -8.148 8.756 12.917 1.00 74.94 176 LEU A C 1
ATOM 1487 O O . LEU A 1 176 ? -8.386 9.380 13.952 1.00 74.94 176 LEU A O 1
ATOM 1491 N N . GLU A 1 177 ? -8.878 8.906 11.813 1.00 73.88 177 GLU A N 1
ATOM 1492 C CA . GLU A 1 177 ? -10.127 9.661 11.767 1.00 73.88 177 GLU A CA 1
ATOM 1493 C C . GLU A 1 177 ? -11.209 8.875 12.522 1.00 73.88 177 GLU A C 1
ATOM 1495 O O . GLU A 1 177 ? -11.865 7.985 11.985 1.00 73.88 177 GLU A O 1
ATOM 1500 N N . VAL A 1 178 ? -11.364 9.175 13.816 1.00 52.78 178 VAL A N 1
ATOM 1501 C CA . VAL A 1 178 ? -12.446 8.626 14.643 1.00 52.78 178 VAL A CA 1
ATOM 1502 C C . VAL A 1 178 ? -13.781 9.008 13.992 1.00 52.78 178 VAL A C 1
ATOM 1504 O O . VAL A 1 178 ? -13.995 10.199 13.751 1.00 52.78 178 VAL A O 1
ATOM 1507 N N . PRO A 1 179 ? -14.689 8.054 13.709 1.00 49.81 179 PRO A N 1
ATOM 1508 C CA . PRO A 1 179 ? -16.026 8.404 13.258 1.00 49.81 179 PRO A CA 1
ATOM 1509 C C . PRO A 1 179 ? -16.713 9.209 14.367 1.00 49.81 179 PRO A C 1
ATOM 1511 O O . PRO A 1 179 ? -16.883 8.717 15.483 1.00 49.81 179 PRO A O 1
ATOM 1514 N N . SER A 1 180 ? -17.029 10.467 14.054 1.00 38.06 180 SER A N 1
ATOM 1515 C CA . SER A 1 180 ? -17.826 11.377 14.883 1.00 38.06 180 SER A CA 1
ATOM 1516 C C . SER A 1 180 ? -19.242 10.864 15.093 1.00 38.06 180 SER A C 1
ATOM 1518 O O . SER A 1 180 ? -19.829 10.428 14.073 1.00 38.06 180 SER A O 1
#

Organism: NCBI:txid39491

Sequence (180 aa):
MDKLSIIEMILSSVVIADLIAGIFSLRISLKTNKELENIEHIKQQYELTKIRYEQLNSYYKELIISLEKFEYKGKIVQSKSCIKEMVLLRFKMYEYIKNQHEQHTYYFSKKYNEKIIEKEKNIDAVVREYMQKCKEADSIDYTNCLVDYMITINREMELFKSFYIEKLKLEMNSILEVPS

Radius of gyration: 34.14 Å; chains: 1; bounding box: 85×21×106 Å